Protein AF-A0A9D8T737-F1 (afdb_monomer)

Secondary structure (DSSP, 8-state):
---GGG--------BTTTB--HHHHHHHHHHHHHHHTTT--HHHHHHHHHHHHHHHHHHH-SSHHHHHHHHHHHHHHHHTT-S--

Nearest PDB structures (foldseek):
  3ddh-assembly1_A  TM=9.646E-01  e=1.088E-04  Bacteroides thetaiotaomicron
  3ddh-assembly1_B  TM=9.572E-01  e=9.478E-04  Bacteroides thetaiotaomicron
  3t38-assembly1_B  TM=6.777E-01  e=1.906E+00  Corynebacterium glutamicum
  4cc9-assembly1_B  TM=5.426E-01  e=1.906E+00  Simian immunodeficiency virus

Foldseek 3Di:
DDDPVVDPDDDFDDDPTVDDDVVVLVVVLVVLQVLLVVQDHSVVLVVQLVVLLVVCCVPPNDDDVSSVVSSVVSSCVRCVNPDDD

Solvent-accessible surface area (backbone atoms only — not comparable to full-atom values): 5248 Å² total; per-residue (Å²): 130,87,56,78,88,74,63,88,76,84,89,74,69,52,75,68,66,74,43,90,42,67,68,58,58,54,52,52,51,50,52,50,37,62,73,39,49,92,67,44,57,61,72,60,46,50,54,52,38,53,52,44,44,64,70,42,34,90,79,54,50,80,56,71,67,37,50,50,53,32,51,53,51,40,50,39,61,66,48,66,70,66,68,86,130

Sequence (85 aa):
MPHIADIQLIGFDADDTLWLNSVYFIRAEKALAEILSPYIDADSLHRELTAIEAQNMPWYGYGVMAYTLSLMECALKVSQHRLPG

Mean predicted aligned error: 3.75 Å

Structure (mmCIF, N/CA/C/O backbone):
data_AF-A0A9D8T737-F1
#
_entry.id   AF-A0A9D8T737-F1
#
loop_
_atom_site.group_PDB
_atom_site.id
_atom_site.type_symbol
_atom_site.label_atom_id
_atom_site.label_alt_id
_atom_site.label_comp_id
_atom_site.label_asym_id
_atom_site.label_entity_id
_atom_site.label_seq_id
_atom_site.pdbx_PDB_ins_code
_atom_site.Cartn_x
_atom_site.Cartn_y
_atom_site.Cartn_z
_atom_site.occupancy
_atom_site.B_iso_or_equiv
_atom_site.auth_seq_id
_atom_site.auth_comp_id
_atom_site.auth_asym_id
_atom_site.auth_atom_id
_atom_site.pdbx_PDB_model_num
ATOM 1 N N . MET A 1 1 ? 25.498 -15.711 -26.041 1.00 61.16 1 MET A N 1
ATOM 2 C CA . MET A 1 1 ? 25.044 -14.576 -25.211 1.00 61.16 1 MET A CA 1
ATOM 3 C C . MET A 1 1 ? 24.906 -13.379 -26.133 1.00 61.16 1 MET A C 1
ATOM 5 O O . MET A 1 1 ? 25.805 -13.226 -26.954 1.00 61.16 1 MET A O 1
ATOM 9 N N . PRO A 1 2 ? 23.806 -12.611 -26.081 1.00 70.38 2 PRO A N 1
ATOM 10 C CA . PRO A 1 2 ? 23.688 -11.396 -26.886 1.00 70.38 2 PRO A CA 1
ATOM 11 C C . PRO A 1 2 ? 24.819 -10.427 -26.522 1.00 70.38 2 PRO A C 1
ATOM 13 O O . PRO A 1 2 ? 25.186 -10.325 -25.348 1.00 70.38 2 PRO A O 1
ATOM 16 N N . HIS A 1 3 ? 25.411 -9.766 -27.517 1.00 82.31 3 HIS A N 1
ATOM 17 C CA . HIS A 1 3 ? 26.414 -8.740 -27.264 1.00 82.31 3 HIS A CA 1
ATOM 18 C C . HIS A 1 3 ? 25.688 -7.491 -26.745 1.00 82.31 3 HIS A C 1
ATOM 20 O O . HIS A 1 3 ? 24.599 -7.177 -27.216 1.00 82.31 3 HIS A O 1
ATOM 26 N N . ILE A 1 4 ? 26.263 -6.747 -25.792 1.00 81.81 4 ILE A N 1
ATOM 27 C CA . ILE A 1 4 ? 25.627 -5.516 -25.266 1.00 81.81 4 ILE A CA 1
ATOM 28 C C . ILE A 1 4 ? 25.284 -4.532 -26.398 1.00 81.81 4 ILE A C 1
ATOM 30 O O . ILE A 1 4 ? 24.269 -3.849 -26.332 1.00 81.81 4 ILE A O 1
ATOM 34 N N . ALA A 1 5 ? 26.096 -4.513 -27.460 1.00 85.44 5 ALA A N 1
ATOM 35 C CA . ALA A 1 5 ? 25.867 -3.681 -28.643 1.00 85.44 5 ALA A CA 1
ATOM 36 C C . ALA A 1 5 ? 24.591 -4.037 -29.439 1.00 85.44 5 ALA A C 1
ATOM 38 O O . ALA A 1 5 ? 24.148 -3.218 -30.238 1.00 85.44 5 ALA A O 1
ATOM 39 N N . ASP A 1 6 ? 24.001 -5.218 -29.220 1.00 94.38 6 ASP A N 1
ATOM 40 C CA . ASP A 1 6 ? 22.782 -5.670 -29.903 1.00 94.38 6 ASP A CA 1
ATOM 41 C C . ASP A 1 6 ? 21.497 -5.239 -29.161 1.00 94.38 6 ASP A C 1
ATOM 43 O O . ASP A 1 6 ? 20.390 -5.431 -29.665 1.00 94.38 6 ASP A O 1
ATOM 47 N N . ILE A 1 7 ? 21.613 -4.6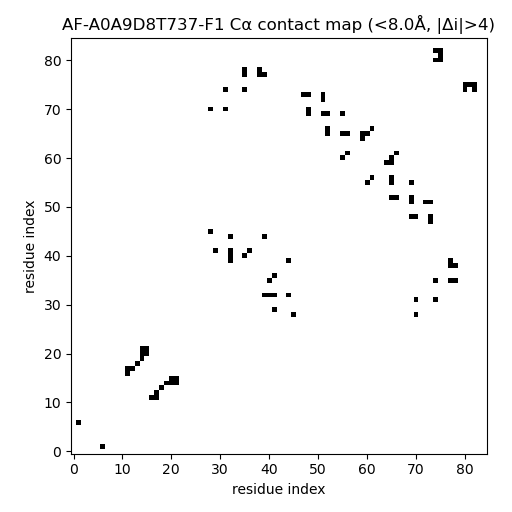66 -27.954 1.00 93.19 7 ILE A N 1
ATOM 48 C CA . ILE A 1 7 ? 20.465 -4.221 -27.154 1.00 93.19 7 ILE A CA 1
ATOM 49 C C . ILE A 1 7 ? 20.019 -2.835 -27.628 1.00 93.19 7 ILE A C 1
ATOM 51 O O . ILE A 1 7 ? 20.736 -1.850 -27.475 1.00 93.19 7 ILE A O 1
ATOM 55 N N . GLN A 1 8 ? 18.800 -2.751 -28.163 1.00 95.44 8 GLN A N 1
ATOM 56 C CA . GLN A 1 8 ? 18.230 -1.498 -28.676 1.00 95.44 8 GLN A CA 1
ATOM 57 C C . GLN A 1 8 ? 17.334 -0.763 -27.669 1.00 95.44 8 GLN A C 1
ATOM 59 O O . GLN A 1 8 ? 17.087 0.430 -27.827 1.00 95.44 8 GLN A O 1
ATOM 64 N N . LEU A 1 9 ? 16.834 -1.463 -26.647 1.00 95.56 9 LEU A N 1
ATOM 65 C CA . LEU A 1 9 ? 15.921 -0.918 -25.644 1.00 95.56 9 LEU A CA 1
ATOM 66 C C . LEU A 1 9 ? 16.262 -1.477 -24.264 1.00 95.56 9 LEU A C 1
ATOM 68 O O . LEU A 1 9 ? 16.430 -2.685 -24.103 1.00 95.56 9 LEU A O 1
ATOM 72 N N . ILE A 1 10 ? 16.304 -0.591 -23.272 1.00 94.12 10 ILE A N 1
ATOM 73 C CA . ILE A 1 10 ? 16.419 -0.945 -21.859 1.00 94.12 10 ILE A CA 1
ATOM 74 C C . ILE A 1 10 ? 15.238 -0.300 -21.140 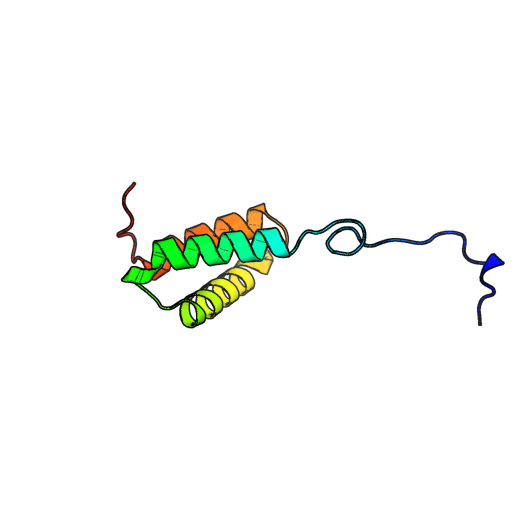1.00 94.12 10 ILE A C 1
ATOM 76 O O . ILE A 1 10 ? 15.106 0.923 -21.132 1.00 94.12 10 ILE A O 1
ATOM 80 N N . GLY A 1 11 ? 14.365 -1.129 -20.574 1.00 95.94 11 GLY A N 1
ATOM 81 C CA . GLY A 1 11 ? 13.305 -0.677 -19.681 1.00 95.94 11 GLY A CA 1
ATOM 82 C C . GLY A 1 11 ? 13.840 -0.577 -18.260 1.00 95.94 11 GLY A C 1
ATOM 83 O O . GLY A 1 11 ? 14.472 -1.516 -17.777 1.00 95.94 11 GLY A O 1
ATOM 84 N N . PHE A 1 12 ? 13.577 0.548 -17.607 1.00 97.69 12 PHE A N 1
ATOM 85 C CA . PHE A 1 12 ? 13.821 0.716 -16.181 1.00 97.69 12 PHE A CA 1
ATOM 86 C C . PHE A 1 12 ? 12.476 0.723 -15.475 1.00 97.69 12 PHE A C 1
ATOM 88 O O . PHE A 1 12 ? 11.559 1.426 -15.904 1.00 97.69 12 PHE A O 1
ATOM 95 N N . ASP A 1 13 ? 12.374 -0.062 -14.409 1.00 97.31 13 ASP A N 1
ATOM 96 C CA . ASP A 1 13 ? 11.304 0.130 -13.443 1.00 97.31 13 ASP A CA 1
ATOM 97 C C . ASP A 1 13 ? 11.434 1.516 -1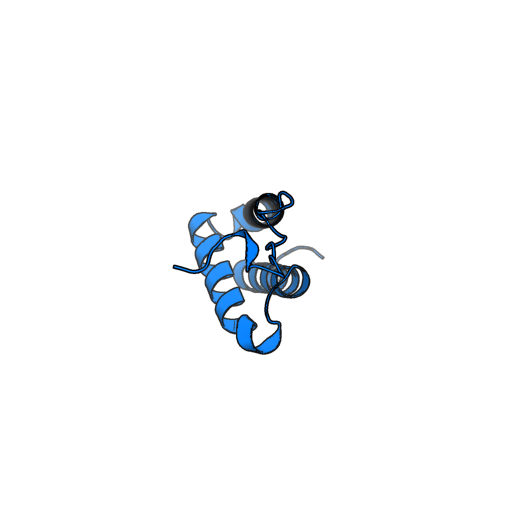2.801 1.00 97.31 13 ASP A C 1
ATOM 99 O O . ASP A 1 13 ? 12.505 2.121 -12.813 1.00 97.31 13 ASP A O 1
ATOM 103 N N . ALA A 1 14 ? 10.332 2.037 -12.288 1.00 97.56 14 ALA A N 1
ATOM 104 C CA . ALA A 1 14 ? 10.232 3.390 -11.779 1.00 97.56 14 ALA A CA 1
ATOM 105 C C . ALA A 1 14 ? 10.405 3.431 -10.256 1.00 97.56 14 ALA A C 1
ATOM 107 O O . ALA A 1 14 ? 11.398 3.957 -9.744 1.00 97.56 14 ALA A O 1
ATOM 108 N N . ASP A 1 15 ? 9.441 2.858 -9.545 1.00 97.38 15 ASP A N 1
ATOM 109 C CA . ASP A 1 15 ? 9.335 2.926 -8.094 1.00 97.38 15 ASP A CA 1
ATOM 110 C C . ASP A 1 15 ? 10.429 2.091 -7.419 1.00 97.38 15 ASP A C 1
ATOM 112 O O . ASP A 1 15 ? 10.677 0.948 -7.778 1.00 97.38 15 ASP A O 1
ATOM 116 N N . ASP A 1 16 ? 11.134 2.686 -6.459 1.00 97.00 16 ASP A N 1
ATOM 117 C CA . ASP A 1 16 ? 12.293 2.106 -5.764 1.00 97.00 16 ASP A CA 1
ATOM 118 C C . ASP A 1 16 ? 13.466 1.685 -6.679 1.00 97.00 16 ASP A C 1
ATOM 120 O O . ASP A 1 16 ? 14.449 1.110 -6.208 1.00 97.00 16 ASP A O 1
ATOM 124 N N . THR A 1 17 ? 13.414 2.060 -7.963 1.00 97.19 17 THR A N 1
ATOM 125 C CA . THR A 1 17 ? 14.500 1.908 -8.942 1.00 97.19 17 THR A CA 1
ATOM 126 C C . THR A 1 17 ? 15.048 3.270 -9.377 1.00 97.19 17 THR A C 1
ATOM 128 O O . THR A 1 1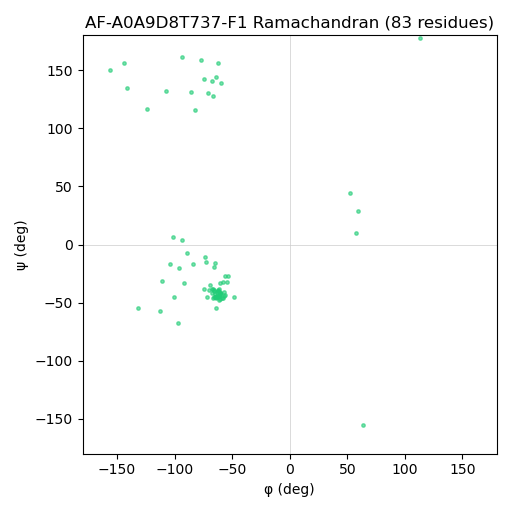7 ? 16.239 3.540 -9.217 1.00 97.19 17 THR A O 1
ATOM 131 N N . LEU A 1 18 ? 14.194 4.155 -9.903 1.00 98.12 18 LEU A N 1
ATOM 132 C CA . LEU A 1 18 ? 14.564 5.518 -10.304 1.00 98.12 18 LEU A CA 1
ATOM 133 C C . LEU A 1 18 ? 14.355 6.531 -9.173 1.00 98.12 18 LEU A C 1
ATOM 135 O O . LEU A 1 18 ? 15.116 7.494 -9.066 1.00 98.12 18 LEU A O 1
ATOM 139 N N . TRP A 1 19 ? 13.342 6.329 -8.327 1.00 97.81 19 TRP A N 1
ATOM 140 C CA . TRP A 1 19 ? 13.055 7.183 -7.172 1.00 97.81 19 TRP A CA 1
ATOM 141 C C . TRP A 1 19 ? 12.533 6.385 -5.981 1.00 97.81 19 TRP A C 1
ATOM 143 O O . TRP A 1 19 ? 11.970 5.308 -6.125 1.00 97.81 19 TRP A O 1
ATOM 153 N N . LEU A 1 20 ? 12.701 6.948 -4.784 1.00 97.75 20 LEU A N 1
ATOM 154 C CA . LEU A 1 20 ? 12.190 6.372 -3.543 1.00 97.75 20 LEU A CA 1
ATOM 155 C C . LEU A 1 20 ? 10.656 6.389 -3.539 1.00 97.75 20 LEU A C 1
ATOM 157 O O . LEU A 1 20 ? 10.068 7.455 -3.715 1.00 97.75 20 LEU A O 1
ATOM 161 N N . ASN A 1 21 ? 10.023 5.244 -3.284 1.00 97.19 21 ASN A N 1
ATOM 162 C CA . ASN A 1 21 ? 8.567 5.118 -3.278 1.00 97.19 21 ASN A CA 1
ATOM 163 C C . ASN A 1 21 ? 8.032 4.385 -2.034 1.00 97.19 21 ASN A C 1
ATOM 165 O O . ASN A 1 21 ? 7.244 4.960 -1.279 1.00 97.19 21 ASN A O 1
ATOM 169 N N . SER A 1 22 ? 8.501 3.165 -1.741 1.00 96.12 22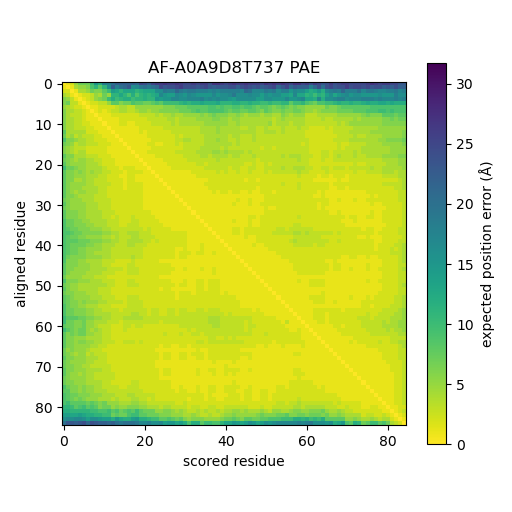 SER A N 1
ATOM 170 C CA . SER A 1 22 ? 7.928 2.306 -0.681 1.00 96.12 22 SER A CA 1
ATOM 171 C C . SER A 1 22 ? 7.899 2.949 0.711 1.00 96.12 22 SER A C 1
ATOM 173 O O . SER A 1 22 ? 7.019 2.663 1.525 1.00 96.12 22 SER A O 1
ATOM 175 N N . VAL A 1 23 ? 8.812 3.886 0.996 1.00 97.62 23 VAL A N 1
ATOM 17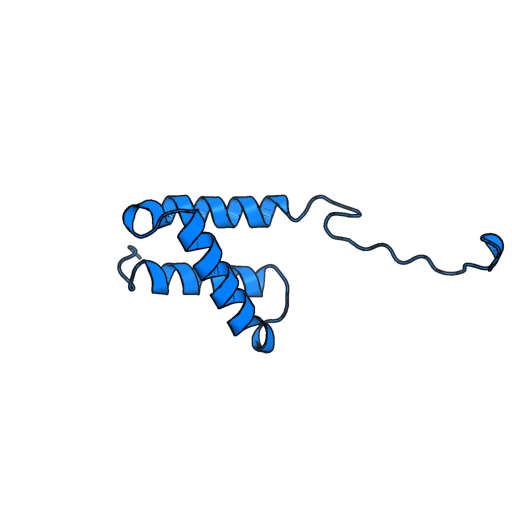6 C CA . VAL A 1 23 ? 8.833 4.612 2.276 1.00 97.62 23 VAL A CA 1
ATOM 177 C C . VAL A 1 23 ? 7.526 5.364 2.555 1.00 97.62 23 VAL A C 1
ATOM 179 O O . VAL A 1 23 ? 7.149 5.525 3.716 1.00 97.62 23 VAL A O 1
ATOM 182 N N . TYR A 1 24 ? 6.836 5.848 1.519 1.00 97.62 24 TYR A N 1
ATOM 183 C CA . TYR A 1 24 ? 5.607 6.621 1.680 1.00 97.62 24 TYR A CA 1
ATOM 184 C C . TYR A 1 24 ? 4.434 5.719 2.076 1.00 97.62 24 TYR A C 1
ATOM 186 O O . TYR A 1 24 ? 3.660 6.091 2.957 1.00 97.62 24 TYR A O 1
ATOM 194 N N . PHE A 1 25 ? 4.369 4.508 1.518 1.00 97.81 25 PHE A N 1
ATOM 195 C CA . PHE A 1 25 ? 3.384 3.489 1.890 1.00 97.81 25 PHE A CA 1
ATOM 196 C C . PHE A 1 25 ? 3.573 3.028 3.340 1.00 97.81 25 PHE A C 1
ATOM 198 O O . PHE A 1 25 ? 2.614 3.030 4.112 1.00 97.81 25 PHE A O 1
ATOM 205 N N . ILE A 1 26 ? 4.823 2.774 3.746 1.00 97.44 26 ILE A N 1
ATOM 206 C CA . ILE A 1 26 ? 5.176 2.409 5.130 1.00 97.44 26 ILE A CA 1
ATOM 207 C C . ILE A 1 26 ? 4.787 3.523 6.113 1.00 97.44 26 ILE A C 1
ATOM 209 O O . ILE A 1 26 ? 4.260 3.265 7.195 1.00 97.44 26 ILE A O 1
ATOM 213 N N . ARG A 1 27 ? 5.035 4.791 5.757 1.00 98.19 27 ARG A N 1
ATOM 214 C CA . ARG A 1 27 ? 4.656 5.937 6.601 1.00 98.19 27 ARG A CA 1
ATOM 215 C C . ARG A 1 27 ? 3.143 6.077 6.737 1.00 98.19 27 ARG A C 1
ATOM 217 O O . ARG A 1 27 ? 2.679 6.382 7.831 1.00 98.19 27 ARG A O 1
ATOM 224 N N . ALA A 1 28 ? 2.394 5.861 5.657 1.00 98.25 28 ALA A N 1
ATOM 225 C CA . ALA A 1 28 ? 0.935 5.904 5.685 1.00 98.25 28 ALA A CA 1
ATOM 226 C C . ALA A 1 28 ? 0.352 4.786 6.564 1.00 98.25 28 ALA A C 1
ATOM 228 O O . ALA A 1 28 ? -0.522 5.054 7.385 1.00 98.25 28 ALA A O 1
ATOM 229 N N . GLU A 1 29 ? 0.885 3.566 6.463 1.00 98.44 29 GLU A N 1
ATOM 230 C CA . GLU A 1 29 ? 0.478 2.454 7.328 1.00 98.44 29 GLU A CA 1
ATOM 231 C C . GLU A 1 29 ? 0.781 2.742 8.798 1.00 98.44 29 GLU A C 1
ATOM 233 O O . GLU A 1 29 ? -0.078 2.572 9.660 1.00 98.44 29 GLU A O 1
ATOM 238 N N . LYS A 1 30 ? 1.982 3.251 9.090 1.00 98.38 30 LYS A N 1
AT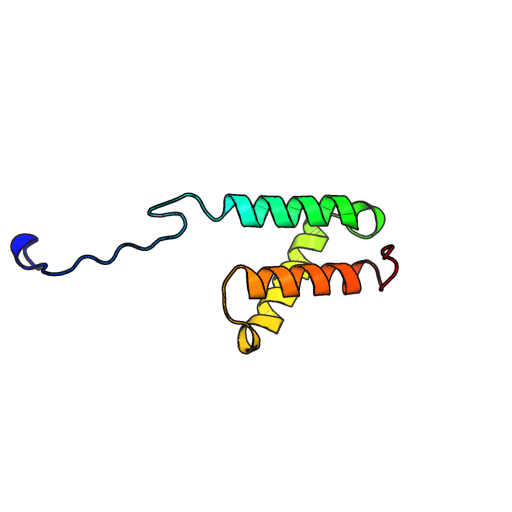OM 239 C CA . LYS A 1 30 ? 2.360 3.627 10.453 1.00 98.38 30 LYS A CA 1
ATOM 240 C C . LYS A 1 30 ? 1.435 4.704 11.023 1.00 98.38 30 LYS A C 1
ATOM 242 O O . LYS A 1 30 ? 1.022 4.597 12.174 1.00 98.38 30 LYS A O 1
ATOM 247 N N . ALA A 1 31 ? 1.082 5.714 10.229 1.00 98.38 31 ALA A N 1
ATOM 248 C CA . ALA A 1 31 ? 0.125 6.733 10.647 1.00 98.38 31 ALA A CA 1
ATOM 249 C C . ALA A 1 31 ? -1.258 6.124 10.937 1.00 98.38 31 ALA A C 1
ATOM 251 O O . ALA A 1 31 ? -1.888 6.475 11.934 1.00 98.38 31 ALA A O 1
ATOM 252 N N . LEU A 1 32 ? -1.713 5.166 10.119 1.00 98.25 32 LEU A N 1
ATOM 253 C CA . LEU A 1 32 ? -2.949 4.432 10.389 1.00 98.25 32 LEU A CA 1
ATOM 254 C C . LEU A 1 32 ? -2.852 3.608 11.686 1.00 98.25 32 LEU A C 1
ATOM 256 O O . LEU A 1 32 ? -3.793 3.615 12.478 1.00 98.25 32 LEU A O 1
ATOM 260 N N . ALA A 1 33 ? -1.717 2.954 11.940 1.00 98.25 33 ALA A N 1
ATOM 261 C CA . ALA A 1 33 ? -1.457 2.216 13.178 1.00 98.25 33 ALA A CA 1
ATOM 262 C C . ALA A 1 33 ? -1.515 3.108 14.416 1.00 98.25 33 ALA A C 1
ATOM 264 O O . ALA A 1 33 ? -2.088 2.721 15.430 1.00 98.25 33 ALA A O 1
ATOM 265 N N . GLU A 1 34 ? -0.978 4.322 14.330 1.00 98.00 34 GLU A N 1
ATOM 266 C CA . GLU A 1 34 ? -1.065 5.302 15.410 1.00 98.00 34 GLU A CA 1
ATOM 267 C C . GLU A 1 34 ? -2.525 5.716 15.667 1.00 98.00 34 GLU A C 1
ATOM 269 O O . GLU A 1 34 ? -2.972 5.683 16.817 1.00 98.00 34 GLU A O 1
ATOM 274 N N . ILE A 1 35 ? -3.296 6.006 14.609 1.00 97.19 35 ILE A N 1
ATOM 275 C CA . ILE A 1 35 ? -4.731 6.343 14.695 1.00 97.19 35 ILE A CA 1
ATOM 276 C C . ILE A 1 35 ? -5.544 5.196 15.316 1.00 97.19 35 ILE A C 1
ATOM 278 O O . ILE A 1 35 ? -6.439 5.433 16.129 1.00 97.19 35 ILE A O 1
ATOM 282 N N . LEU A 1 36 ? -5.241 3.952 14.941 1.00 97.88 36 LEU A N 1
ATOM 283 C CA . LEU A 1 36 ? -5.983 2.764 15.362 1.00 97.88 36 LEU A CA 1
ATOM 284 C C . LEU A 1 36 ? -5.407 2.069 16.601 1.00 97.88 36 LEU A C 1
ATOM 286 O O . LEU A 1 36 ? -5.956 1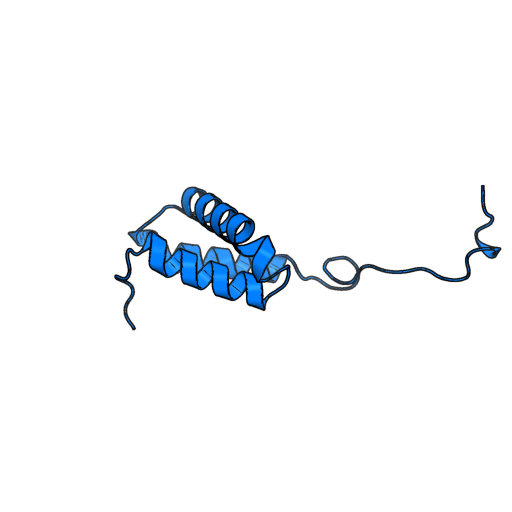.053 17.025 1.00 97.88 36 LEU A O 1
ATOM 290 N N . SER A 1 37 ? -4.371 2.632 17.224 1.00 97.69 37 SER A N 1
ATOM 291 C CA . SER A 1 37 ? -3.724 2.069 18.417 1.00 97.69 37 SER A CA 1
ATOM 292 C C . SER A 1 37 ? -4.660 1.752 19.601 1.00 97.69 37 SER A C 1
ATOM 294 O O . SER A 1 37 ? -4.356 0.813 20.338 1.00 97.69 37 SER A O 1
ATOM 296 N N . PRO A 1 38 ? -5.820 2.422 19.800 1.00 96.81 38 PRO A N 1
ATOM 297 C CA . PRO A 1 38 ? -6.785 2.008 20.825 1.00 96.81 38 PRO A CA 1
ATOM 298 C C . PRO A 1 38 ? -7.571 0.731 20.483 1.00 96.81 38 PRO A C 1
ATOM 300 O O . PRO A 1 38 ? -8.244 0.182 21.353 1.00 96.81 38 PRO A O 1
ATOM 303 N N . TYR A 1 39 ? -7.547 0.292 19.222 1.00 97.50 39 TYR A N 1
ATOM 304 C CA . TYR A 1 39 ? -8.376 -0.795 18.693 1.00 97.50 39 TYR A CA 1
ATOM 305 C C . TYR A 1 39 ? -7.576 -2.051 18.345 1.00 97.50 39 TYR A C 1
ATOM 307 O O . TYR A 1 39 ? -8.120 -3.152 18.419 1.00 97.50 39 TYR A O 1
ATOM 315 N N . ILE A 1 40 ? -6.315 -1.899 17.932 1.00 98.12 40 ILE A N 1
ATOM 316 C CA . ILE A 1 40 ? -5.484 -2.993 17.425 1.00 98.12 40 ILE A CA 1
ATOM 317 C C . ILE A 1 40 ? -3.993 -2.665 17.591 1.00 98.12 40 ILE A C 1
ATOM 319 O O . ILE A 1 40 ? -3.599 -1.500 17.551 1.00 98.12 40 ILE A O 1
ATOM 323 N N . ASP A 1 41 ? -3.155 -3.688 17.766 1.00 98.19 41 ASP A N 1
ATOM 324 C CA . ASP A 1 41 ? -1.700 -3.535 17.700 1.00 98.19 41 ASP A CA 1
ATOM 325 C C . ASP A 1 41 ? -1.204 -3.431 16.244 1.00 98.19 41 ASP A C 1
ATOM 327 O O . ASP A 1 41 ? -1.882 -3.856 15.307 1.00 98.19 41 ASP A O 1
ATOM 331 N N . ALA A 1 42 ? -0.008 -2.872 16.046 1.00 97.81 42 ALA A N 1
ATOM 332 C CA . ALA A 1 42 ? 0.532 -2.605 14.712 1.00 97.81 42 ALA A CA 1
ATOM 333 C C . ALA A 1 42 ? 0.726 -3.875 13.862 1.00 97.81 42 ALA A C 1
ATOM 335 O O . ALA A 1 42 ? 0.431 -3.855 12.668 1.00 97.81 42 ALA A O 1
ATOM 336 N N . ASP A 1 43 ? 1.158 -4.990 14.460 1.00 98.12 43 ASP A N 1
ATOM 337 C CA . ASP A 1 43 ? 1.387 -6.237 13.722 1.00 98.12 43 ASP A CA 1
ATOM 338 C C . ASP A 1 43 ? 0.063 -6.861 13.268 1.00 98.12 43 ASP A C 1
ATOM 340 O O . ASP A 1 43 ? -0.048 -7.402 12.165 1.00 98.12 43 ASP A O 1
ATOM 344 N N . SER A 1 44 ? -0.961 -6.802 14.122 1.00 98.31 44 SER A N 1
ATOM 345 C CA . SER A 1 44 ? -2.311 -7.236 13.765 1.00 98.31 44 SER A CA 1
ATOM 346 C C . SER A 1 44 ? -2.943 -6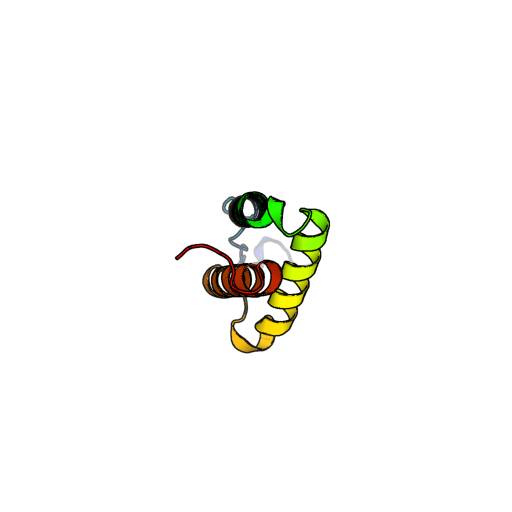.324 12.716 1.00 98.31 44 SER A C 1
ATOM 348 O O . SER A 1 44 ? -3.582 -6.837 11.799 1.00 98.31 44 SER A O 1
ATOM 350 N N . LEU A 1 45 ? -2.717 -5.007 12.785 1.00 98.50 45 LEU A N 1
ATOM 351 C CA . LEU A 1 45 ? -3.169 -4.082 11.746 1.00 98.50 45 LEU A CA 1
ATOM 352 C C . LEU A 1 45 ? -2.546 -4.413 10.390 1.00 98.50 45 LEU A C 1
ATOM 354 O O . LEU A 1 45 ? -3.274 -4.489 9.404 1.00 98.50 45 LEU A O 1
ATOM 358 N N . HIS A 1 46 ? -1.233 -4.648 10.348 1.00 98.44 46 HIS A N 1
ATOM 359 C CA . HIS A 1 46 ? -0.526 -4.990 9.116 1.00 98.44 46 HIS A CA 1
ATOM 360 C C . HIS A 1 46 ? -1.129 -6.230 8.442 1.00 98.44 46 HIS A C 1
ATOM 362 O O . HIS A 1 46 ? -1.384 -6.242 7.236 1.00 98.44 46 HIS A O 1
ATOM 368 N N . ARG A 1 47 ? -1.438 -7.268 9.234 1.00 98.56 47 ARG A N 1
ATOM 369 C CA . ARG A 1 47 ? -2.101 -8.486 8.738 1.00 98.56 47 ARG A CA 1
ATOM 370 C C . ARG A 1 47 ? -3.499 -8.208 8.186 1.00 98.56 47 ARG A C 1
ATOM 372 O O . ARG A 1 47 ? -3.841 -8.734 7.129 1.00 98.56 47 ARG A O 1
ATOM 379 N N . GLU A 1 48 ? -4.298 -7.405 8.886 1.00 98.50 48 GLU A N 1
ATOM 380 C CA . GLU A 1 48 ? -5.648 -7.040 8.439 1.00 98.50 48 GLU A CA 1
ATOM 381 C C . GLU A 1 48 ? -5.619 -6.203 7.156 1.00 98.50 48 GLU A C 1
ATOM 383 O O . GLU A 1 48 ? -6.362 -6.501 6.220 1.00 98.50 48 GLU A O 1
ATOM 388 N N . LEU A 1 49 ? -4.734 -5.206 7.080 1.00 98.62 49 LEU A N 1
ATOM 389 C CA . LEU A 1 49 ? -4.566 -4.369 5.894 1.00 98.62 49 LEU A CA 1
ATOM 390 C C . LEU A 1 49 ? -4.124 -5.207 4.688 1.00 98.62 49 LEU A C 1
ATOM 392 O O . LEU A 1 49 ? -4.777 -5.155 3.649 1.00 98.62 49 LEU A O 1
ATOM 396 N N . THR A 1 50 ? -3.117 -6.068 4.862 1.00 98.38 50 THR A N 1
ATOM 397 C CA . THR A 1 50 ? -2.640 -6.977 3.805 1.00 98.38 50 THR A CA 1
ATOM 398 C C . THR A 1 50 ? -3.764 -7.882 3.288 1.00 98.38 50 THR A C 1
ATOM 400 O O . THR A 1 50 ? -3.888 -8.116 2.084 1.00 98.38 50 THR A O 1
ATOM 403 N N . ALA A 1 51 ? -4.616 -8.397 4.183 1.00 98.69 51 ALA A N 1
ATOM 404 C CA . ALA A 1 51 ? -5.749 -9.233 3.794 1.00 98.69 51 ALA A CA 1
ATOM 405 C C . ALA A 1 51 ? -6.800 -8.453 2.986 1.00 98.69 51 ALA A C 1
ATOM 407 O O . ALA A 1 51 ? -7.345 -8.993 2.023 1.00 98.69 51 ALA A O 1
ATOM 408 N N . ILE A 1 52 ? -7.071 -7.198 3.357 1.00 98.62 52 ILE A N 1
ATOM 409 C CA . ILE A 1 52 ? -7.990 -6.307 2.635 1.00 98.62 52 ILE A CA 1
ATOM 410 C C . ILE A 1 52 ? -7.426 -5.953 1.255 1.00 98.62 52 ILE A C 1
ATOM 412 O O . ILE A 1 52 ? -8.133 -6.084 0.259 1.00 98.62 52 ILE A O 1
ATOM 416 N N . GLU A 1 53 ? -6.147 -5.584 1.161 1.00 98.50 53 GLU A N 1
ATOM 417 C CA . GLU A 1 53 ? -5.490 -5.298 -0.121 1.00 98.50 53 GLU A CA 1
ATOM 418 C C . GLU A 1 53 ? -5.565 -6.499 -1.072 1.00 98.50 53 GLU A C 1
ATOM 420 O O . GLU A 1 53 ? -5.936 -6.350 -2.238 1.00 98.50 53 GLU A O 1
ATOM 425 N N . ALA A 1 54 ? -5.299 -7.708 -0.564 1.00 98.25 54 ALA A N 1
ATOM 426 C CA . ALA A 1 54 ? -5.407 -8.936 -1.347 1.00 98.25 54 ALA A CA 1
ATOM 427 C C . ALA A 1 54 ? -6.843 -9.200 -1.838 1.00 98.25 54 ALA A C 1
ATOM 429 O O . ALA A 1 54 ? -7.035 -9.639 -2.973 1.00 98.25 54 ALA A O 1
ATOM 430 N N . GLN A 1 55 ? -7.856 -8.919 -1.011 1.00 98.44 55 GLN A N 1
ATOM 431 C CA . GLN A 1 55 ? -9.271 -9.049 -1.385 1.00 98.44 55 GLN A CA 1
ATOM 432 C C . GLN A 1 55 ? -9.699 -8.001 -2.423 1.00 98.44 55 GLN A C 1
ATOM 434 O O . GLN A 1 55 ? -10.494 -8.306 -3.314 1.00 98.44 55 GLN A O 1
ATOM 439 N N . ASN A 1 56 ? -9.141 -6.794 -2.344 1.00 98.44 56 ASN A N 1
ATOM 440 C CA . ASN A 1 56 ? -9.455 -5.673 -3.228 1.00 98.44 56 ASN A CA 1
ATOM 441 C C . ASN A 1 56 ? -8.673 -5.686 -4.550 1.00 98.44 56 ASN A C 1
ATOM 443 O O . ASN A 1 56 ? -9.082 -5.032 -5.515 1.00 98.44 56 ASN A O 1
ATOM 447 N N . MET A 1 57 ? -7.589 -6.461 -4.628 1.00 97.81 57 MET A N 1
ATOM 448 C CA . MET A 1 57 ? -6.717 -6.566 -5.799 1.00 97.81 57 MET A CA 1
ATOM 449 C C . MET A 1 57 ? -7.463 -6.793 -7.129 1.00 97.81 57 MET A C 1
ATOM 451 O O . MET A 1 57 ? -7.150 -6.086 -8.089 1.00 97.81 57 MET A O 1
ATOM 455 N N . PRO A 1 58 ? -8.470 -7.691 -7.233 1.00 98.25 58 PRO A N 1
ATOM 456 C CA . PRO A 1 58 ? -9.183 -7.917 -8.494 1.00 98.25 58 PRO A CA 1
ATOM 457 C C . PRO A 1 58 ? -10.010 -6.717 -8.974 1.00 98.25 58 PRO A C 1
ATOM 459 O O . PRO A 1 58 ? -10.364 -6.658 -10.149 1.00 98.25 58 PRO A O 1
ATOM 462 N N . TRP A 1 59 ? -10.340 -5.784 -8.077 1.00 97.19 59 TRP A N 1
ATOM 463 C CA . TRP A 1 59 ? -11.231 -4.657 -8.351 1.00 97.19 59 TRP A CA 1
ATOM 464 C C . TRP A 1 59 ? -10.472 -3.360 -8.605 1.00 97.19 59 TRP A C 1
ATOM 466 O O . TRP A 1 59 ? -10.801 -2.628 -9.536 1.00 97.19 59 TRP A O 1
ATOM 476 N N . TYR A 1 60 ? -9.468 -3.067 -7.776 1.00 97.25 60 TYR A N 1
ATOM 477 C CA . TYR A 1 60 ? -8.765 -1.782 -7.808 1.00 97.25 60 TYR A CA 1
ATOM 478 C C . TYR A 1 60 ? -7.384 -1.857 -8.458 1.00 97.25 60 TYR A C 1
ATOM 480 O O . TYR A 1 60 ? -6.845 -0.823 -8.851 1.00 97.25 60 TYR A O 1
ATOM 488 N N . GLY A 1 61 ? -6.816 -3.057 -8.604 1.00 97.00 61 GLY A N 1
ATOM 489 C CA . GLY A 1 61 ? -5.438 -3.214 -9.054 1.00 97.00 61 GLY A CA 1
ATOM 490 C C . GLY A 1 61 ? -4.437 -2.598 -8.069 1.00 97.00 61 GLY A C 1
ATOM 491 O O . GLY A 1 61 ? -4.699 -2.500 -6.872 1.00 97.00 61 GLY A O 1
ATOM 492 N N . TYR A 1 62 ? -3.265 -2.223 -8.578 1.00 96.31 62 TYR A N 1
ATOM 493 C CA . TYR A 1 62 ? -2.171 -1.662 -7.783 1.00 96.31 62 TYR A CA 1
ATOM 494 C C . TYR A 1 62 ? -2.197 -0.128 -7.765 1.00 96.31 62 TYR A C 1
ATOM 496 O O . TYR A 1 62 ? -2.763 0.517 -8.647 1.00 96.31 62 TYR A O 1
ATOM 504 N N . GLY A 1 63 ? -1.498 0.456 -6.790 1.00 96.00 63 GLY A N 1
ATOM 505 C CA . GLY A 1 63 ? -1.200 1.885 -6.739 1.00 96.00 63 GLY A CA 1
ATOM 506 C C . GLY A 1 63 ? -1.890 2.631 -5.598 1.00 96.00 63 GLY A C 1
ATOM 507 O O . GLY A 1 63 ? -2.669 2.078 -4.822 1.00 96.00 63 GLY A O 1
ATOM 508 N N . VAL A 1 64 ? -1.592 3.928 -5.500 1.00 97.19 64 VAL A N 1
ATOM 509 C CA . VAL A 1 64 ? -1.944 4.759 -4.335 1.00 97.19 64 VAL A CA 1
ATOM 510 C C . VAL A 1 64 ? -3.450 4.856 -4.069 1.00 97.19 64 VAL A C 1
ATOM 512 O O . VAL A 1 64 ? -3.867 4.913 -2.914 1.00 97.19 64 VAL A O 1
ATOM 515 N N . MET A 1 65 ? -4.283 4.838 -5.113 1.00 97.38 65 MET A N 1
ATOM 516 C CA . MET A 1 65 ? -5.740 4.909 -4.957 1.00 97.38 65 MET A CA 1
ATOM 517 C C . MET A 1 65 ? -6.316 3.611 -4.384 1.00 97.38 65 MET A C 1
ATOM 519 O O . MET A 1 65 ? -7.106 3.665 -3.444 1.00 97.38 65 MET A O 1
ATOM 523 N N . ALA A 1 66 ? -5.878 2.455 -4.894 1.00 98.12 66 ALA A N 1
ATOM 524 C CA . ALA A 1 66 ? -6.262 1.148 -4.360 1.00 98.12 66 ALA A CA 1
ATOM 525 C C . ALA A 1 66 ? -5.827 0.997 -2.894 1.00 98.12 66 ALA A C 1
ATOM 527 O O . ALA A 1 66 ? -6.602 0.547 -2.046 1.00 98.12 66 ALA A O 1
ATOM 528 N N . TYR A 1 67 ? -4.611 1.457 -2.590 1.00 98.25 67 TYR A N 1
ATOM 529 C CA . TYR A 1 67 ? -4.071 1.449 -1.236 1.00 98.25 67 TYR A CA 1
ATOM 530 C C . TYR A 1 67 ? -4.869 2.354 -0.293 1.00 98.25 67 TYR A C 1
ATOM 532 O O . TYR A 1 67 ? -5.260 1.938 0.792 1.00 98.25 67 TYR A O 1
ATOM 540 N N . THR A 1 68 ? -5.199 3.572 -0.730 1.00 98.31 68 THR A N 1
ATOM 541 C CA . THR A 1 68 ? -5.980 4.530 0.068 1.00 98.31 68 THR A CA 1
ATOM 542 C C . THR A 1 68 ? -7.366 3.985 0.407 1.00 98.31 68 THR A C 1
ATOM 544 O O . THR A 1 68 ? -7.787 4.067 1.559 1.00 98.31 68 THR A O 1
ATOM 547 N N . LEU A 1 69 ? -8.065 3.383 -0.561 1.00 98.44 69 LEU A N 1
ATOM 548 C CA . LEU A 1 69 ? -9.361 2.745 -0.309 1.00 98.44 69 LEU A CA 1
ATOM 549 C C . LEU A 1 69 ? -9.237 1.585 0.688 1.00 98.44 69 LEU A C 1
ATOM 551 O O . LEU A 1 69 ? -10.059 1.472 1.594 1.00 98.44 69 LEU A O 1
ATOM 555 N N . SER A 1 70 ? -8.175 0.784 0.581 1.00 98.62 70 SER A N 1
ATOM 556 C CA . SER A 1 70 ? -7.908 -0.324 1.508 1.00 98.62 70 SER A CA 1
ATOM 557 C C . SER A 1 70 ? -7.583 0.163 2.927 1.00 98.62 70 SER A C 1
ATOM 559 O O . SER A 1 70 ? -8.069 -0.416 3.897 1.00 98.62 70 SER A O 1
ATOM 561 N N . LEU A 1 71 ? -6.847 1.273 3.077 1.00 98.31 71 LEU A N 1
ATOM 562 C CA . LEU A 1 71 ? -6.619 1.923 4.374 1.00 98.31 71 LEU A CA 1
ATOM 563 C C . LEU A 1 71 ? -7.936 2.395 5.007 1.00 98.31 71 LEU A C 1
ATOM 565 O O . LEU A 1 71 ? -8.158 2.172 6.197 1.00 98.31 71 LEU A O 1
ATOM 569 N N . MET A 1 72 ? -8.820 3.025 4.222 1.00 97.81 72 MET A N 1
ATOM 570 C CA . MET A 1 72 ? -10.129 3.486 4.704 1.00 97.81 72 MET A CA 1
ATOM 571 C C . MET A 1 72 ? -11.016 2.312 5.131 1.00 97.81 72 MET A C 1
ATOM 573 O O . MET A 1 72 ? -11.625 2.355 6.200 1.00 97.81 72 MET A O 1
ATOM 577 N N . GLU A 1 73 ? -11.058 1.245 4.335 1.00 98.31 73 GLU A N 1
ATOM 578 C CA . GLU A 1 73 ? -11.792 0.025 4.672 1.00 98.31 73 GLU A CA 1
ATOM 579 C C . GLU A 1 73 ? -11.249 -0.628 5.950 1.00 98.31 73 GLU A C 1
ATOM 581 O O . GLU A 1 73 ? -12.022 -0.965 6.850 1.00 98.31 73 GLU A O 1
ATOM 586 N N . CYS A 1 74 ? -9.923 -0.725 6.080 1.00 98.44 74 CYS A N 1
ATOM 587 C CA . CYS A 1 74 ? -9.267 -1.230 7.282 1.00 98.44 74 CYS A CA 1
ATOM 588 C C . CYS A 1 74 ? -9.637 -0.393 8.515 1.00 98.44 74 CYS A C 1
ATOM 590 O O . CYS A 1 74 ? -10.052 -0.943 9.537 1.00 98.44 74 CYS A O 1
ATOM 592 N N . ALA A 1 75 ? -9.596 0.938 8.397 1.00 98.19 75 ALA A N 1
ATOM 593 C CA . ALA A 1 75 ? -9.978 1.855 9.467 1.00 98.19 75 ALA A CA 1
ATOM 594 C C . ALA A 1 75 ? -11.423 1.645 9.934 1.00 98.19 75 ALA A C 1
ATOM 596 O O . ALA A 1 75 ? -11.682 1.558 11.138 1.00 98.19 75 ALA A O 1
ATOM 597 N N . LEU A 1 76 ? -12.370 1.520 9.001 1.00 97.75 76 LEU A N 1
ATOM 598 C CA . LEU A 1 76 ? -13.783 1.294 9.311 1.00 97.75 76 LEU A CA 1
ATOM 599 C C . LEU A 1 76 ? -14.020 -0.086 9.936 1.00 97.75 76 LEU A C 1
ATOM 601 O O . LEU A 1 76 ? -14.759 -0.196 10.921 1.00 97.75 76 LEU A O 1
ATOM 605 N N . LYS A 1 77 ? -13.362 -1.125 9.410 1.00 97.62 77 LYS A N 1
ATOM 606 C CA . LYS A 1 77 ? -13.463 -2.504 9.902 1.00 97.62 77 LYS A CA 1
ATOM 607 C C . LYS A 1 77 ? -12.917 -2.633 11.324 1.00 97.62 77 LYS A C 1
ATOM 609 O O . LYS A 1 77 ? -13.636 -3.084 12.214 1.00 97.62 77 LYS A O 1
ATOM 614 N N . VAL A 1 78 ? -11.675 -2.202 11.550 1.00 97.75 78 VAL A N 1
ATOM 615 C CA . VAL A 1 78 ? -10.978 -2.317 12.842 1.00 97.75 78 VAL A CA 1
ATOM 616 C C . VAL A 1 78 ? -11.662 -1.480 13.919 1.00 97.75 78 VAL A C 1
ATOM 618 O O . VAL A 1 78 ? -11.911 -1.963 15.024 1.00 97.75 78 VAL A O 1
ATOM 621 N N . SER A 1 79 ? -12.029 -0.236 13.600 1.00 97.00 79 SER A N 1
ATOM 622 C CA . SER A 1 79 ? -12.708 0.637 14.564 1.00 97.00 79 SER A CA 1
ATOM 623 C C . SER A 1 79 ? -14.168 0.256 14.814 1.00 97.00 79 SER A C 1
ATOM 625 O O . SER A 1 79 ? -14.785 0.788 15.738 1.00 97.00 79 SER A O 1
ATOM 627 N N . GLN A 1 80 ? -14.735 -0.649 14.006 1.00 96.06 80 GLN A N 1
ATOM 628 C CA . GLN A 1 80 ? -16.166 -0.955 13.968 1.00 96.06 80 GLN A CA 1
ATOM 629 C C . GLN A 1 80 ? -17.011 0.319 13.796 1.00 96.06 80 GLN A C 1
ATOM 631 O O . GLN A 1 80 ? -18.008 0.509 14.489 1.00 96.06 80 GLN A O 1
ATOM 636 N N . HIS A 1 81 ? -16.591 1.198 12.879 1.00 95.44 81 HIS A N 1
ATOM 637 C CA . HIS A 1 81 ? -17.249 2.476 12.572 1.00 95.44 81 HIS A CA 1
ATOM 638 C C . HIS A 1 81 ? -17.364 3.438 13.773 1.00 95.44 81 HIS A C 1
ATOM 640 O O . HIS A 1 81 ? -18.290 4.243 13.841 1.00 95.44 81 HIS A O 1
ATOM 646 N N . ARG A 1 82 ? -16.428 3.366 14.731 1.00 93.75 82 ARG A N 1
ATOM 647 C CA . ARG A 1 82 ? -16.386 4.253 15.912 1.00 93.75 82 ARG A CA 1
ATOM 648 C C . ARG A 1 82 ? -15.364 5.387 15.816 1.00 93.75 82 ARG A C 1
ATOM 650 O O . ARG A 1 82 ? -15.154 6.093 16.800 1.00 93.75 82 ARG A O 1
ATOM 657 N N . LEU A 1 83 ? -14.710 5.563 14.666 1.00 88.75 83 LEU A N 1
ATOM 658 C CA . LEU A 1 83 ? -13.856 6.730 14.444 1.00 88.75 83 LEU A CA 1
ATOM 659 C C . LEU A 1 83 ? -14.707 8.011 14.380 1.00 88.75 83 LEU A C 1
ATOM 661 O O . LEU A 1 83 ? -15.801 7.977 13.812 1.00 88.75 83 LEU A O 1
ATOM 665 N N . PRO A 1 84 ? -14.230 9.129 14.957 1.00 83.44 84 PRO A N 1
ATOM 666 C CA . PRO A 1 84 ? -14.899 10.416 14.815 1.00 83.44 84 PRO A CA 1
ATOM 667 C C . PRO A 1 84 ? -14.879 10.870 13.348 1.00 83.44 84 PRO A C 1
ATOM 669 O O . PRO A 1 84 ? -13.908 10.610 12.633 1.00 83.44 84 PRO A O 1
ATOM 672 N N . GLY A 1 85 ? -15.964 11.520 12.920 1.00 71.06 85 GLY A N 1
ATOM 673 C CA . GLY A 1 85 ? -16.094 12.153 11.602 1.00 71.06 85 GLY A CA 1
ATOM 674 C C . GLY A 1 85 ? -15.650 13.607 11.588 1.00 71.06 85 GLY A C 1
ATOM 675 O O . GLY A 1 85 ? -15.575 14.213 12.682 1.00 71.06 85 GLY A O 1
#

Radius of gyration: 18.2 Å; Cα contacts (8 Å, |Δi|>4): 52; chains: 1; bounding box: 44×27×51 Å

pLDDT: mean 95.68, std 6.39, range [61.16, 98.69]